Protein AF-A0A174K184-F1 (afdb_mono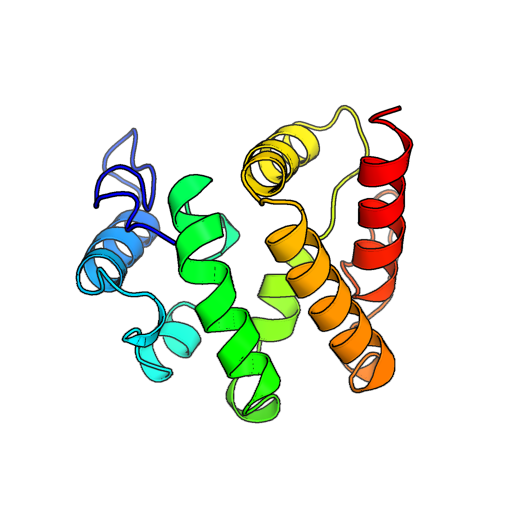mer)

Radius of gyration: 15.31 Å; Cα contacts (8 Å, |Δi|>4): 167; chains: 1; bounding box: 41×37×37 Å

Mean predicted aligned error: 4.46 Å

Secondary structure (DSSP, 8-state):
-----GGGTB--TTS--HHHHHHHHHHTT-SSGGGS-HHHHHHTTT-GGGB-HHHHHHHHHHHHHHHHH-TTTTTTHHHHHHHHHS---TTSHHHHHHHHHHTTS-HHHHHHHHHHHHHHHHHHGGGS---EETTEE---HHHHHHHHHHHHHTT-

Solvent-accessible surface area (backbone atoms only — not comparable to full-atom values): 8950 Å² total; per-residue (Å²): 132,80,63,68,51,65,82,37,29,30,75,62,93,80,77,73,58,64,65,48,49,49,50,38,60,62,53,57,74,41,72,45,46,86,72,57,53,66,69,56,50,58,76,46,35,76,45,63,81,57,34,28,45,54,25,32,66,52,44,47,59,40,56,54,49,43,36,70,75,36,49,78,81,32,62,64,31,58,57,41,51,32,49,62,63,34,66,56,65,84,92,39,74,63,24,55,59,45,46,62,34,57,70,72,48,50,72,72,52,50,50,53,51,50,53,49,34,52,46,42,41,75,73,47,44,88,77,45,67,88,50,71,61,88,94,46,62,54,55,31,39,63,57,23,50,60,43,53,56,49,60,67,60,74,75,114

Foldseek 3Di:
DFQPALCQFFDDPPVPPPLLVVSSVQCNVPRALCPRDLVVCQVCLLCLLRTHLRNNLRNVVSLLVCCVVPVPSSPCNVLNSLQLLQADDPPDPSNVSSVSNVVPDDPVRLVVSLVSLVCCCVPPQVVFDFDDDPSDTGGGSVNSNVVSVVVVVVVD

pLDDT: mean 90.35, std 10.4, range [36.97, 98.62]

Sequence (156 aa):
MPYPGTERIVNDLQGYDLERKQIKEEFSRYENWLDVPRELLVQERDALPLFEPQGFRFYLPAYMLFALEDYEGADMIPESIVHSLTLPDAGTELYEFVRERLVLFSEEQRKAVLHFLEYLERCHAEDFTDICVGDWCSATPRRAIERWCRLVTDEI

Organism: Bacteroides uniformis (NCBI:txid820)

InterPro domains:
  IPR046560 Protein of unknown function DUF6714 [PF20461] (20-125)

Structure (mmCIF, N/CA/C/O backbone):
data_AF-A0A174K184-F1
#
_entry.id   AF-A0A174K184-F1
#
loop_
_atom_site.group_PDB
_atom_site.id
_atom_site.type_symbol
_atom_site.label_atom_id
_atom_site.label_alt_id
_atom_site.label_comp_id
_atom_site.label_asym_id
_atom_site.label_entity_id
_atom_site.label_seq_id
_atom_site.pdbx_PDB_ins_code
_atom_site.Cartn_x
_atom_site.Cartn_y
_atom_site.Cartn_z
_atom_site.occupancy
_atom_site.B_iso_or_equiv
_atom_site.auth_seq_id
_atom_site.auth_comp_id
_atom_site.auth_asym_id
_atom_site.auth_atom_id
_atom_site.pdbx_PDB_model_num
ATOM 1 N N . MET A 1 1 ? -1.961 -6.561 14.334 1.00 86.12 1 MET A N 1
ATOM 2 C CA . MET A 1 1 ? -1.408 -5.190 14.245 1.00 86.12 1 MET A CA 1
ATOM 3 C C . MET A 1 1 ? -2.415 -4.259 14.910 1.00 86.12 1 MET A C 1
ATOM 5 O O . MET A 1 1 ? -3.589 -4.447 14.620 1.00 86.12 1 MET A O 1
ATOM 9 N N . PRO A 1 2 ? -2.029 -3.369 15.842 1.00 91.12 2 PRO A N 1
ATOM 10 C CA . PRO A 1 2 ? -2.991 -2.513 16.540 1.00 91.12 2 PRO A CA 1
ATOM 11 C C . PRO A 1 2 ? -3.524 -1.396 15.634 1.00 91.12 2 PRO A C 1
ATOM 13 O O . PRO A 1 2 ? -2.784 -0.899 14.784 1.00 91.12 2 PRO A O 1
ATOM 16 N N . TYR A 1 3 ? -4.773 -0.981 15.860 1.00 94.88 3 TYR A N 1
ATOM 17 C CA . TYR A 1 3 ? -5.364 0.192 15.216 1.00 94.88 3 TYR A CA 1
ATOM 18 C C . TYR A 1 3 ? -4.533 1.450 15.527 1.00 94.88 3 TYR A C 1
ATOM 20 O O . TYR A 1 3 ? -4.207 1.693 16.696 1.00 94.88 3 TYR A O 1
ATOM 28 N N . PRO A 1 4 ? -4.162 2.267 14.522 1.00 93.50 4 PRO A N 1
ATOM 29 C CA . PRO A 1 4 ? -3.344 3.453 14.749 1.00 93.50 4 PRO A CA 1
ATOM 30 C C . PRO A 1 4 ? -4.110 4.582 15.452 1.00 93.50 4 PRO A C 1
ATOM 32 O O . PRO A 1 4 ? -3.476 5.496 15.978 1.00 93.50 4 PRO A O 1
ATOM 35 N N . GLY A 1 5 ? -5.440 4.523 15.535 1.00 93.50 5 GLY A N 1
ATOM 36 C CA . GLY A 1 5 ? -6.266 5.634 16.002 1.00 93.50 5 GLY A CA 1
ATOM 37 C C . GLY A 1 5 ? -6.558 6.622 14.873 1.00 93.50 5 GLY A C 1
ATOM 38 O O . GLY A 1 5 ? -5.708 6.879 14.021 1.00 93.50 5 GLY A O 1
ATOM 39 N N . THR A 1 6 ? -7.757 7.199 14.895 1.00 90.94 6 THR A N 1
ATOM 40 C CA . THR A 1 6 ? -8.331 7.996 13.797 1.00 90.94 6 THR A CA 1
ATOM 41 C C . THR A 1 6 ? -7.448 9.159 13.337 1.00 90.94 6 THR A C 1
ATOM 43 O O . THR A 1 6 ? -7.343 9.428 12.144 1.00 90.94 6 THR A O 1
ATOM 46 N N . GLU A 1 7 ? -6.748 9.819 14.261 1.00 90.06 7 GLU A N 1
ATOM 47 C CA . GLU A 1 7 ? -5.872 10.962 13.953 1.00 90.06 7 GLU A CA 1
ATOM 48 C C . GLU A 1 7 ? -4.572 10.583 13.228 1.00 90.06 7 GLU A C 1
ATOM 50 O O . GLU A 1 7 ? -3.861 11.461 12.756 1.00 90.06 7 GLU A O 1
ATOM 55 N N . ARG A 1 8 ? -4.246 9.287 13.137 1.00 91.94 8 ARG A N 1
ATOM 56 C CA . ARG A 1 8 ? -3.032 8.775 12.473 1.00 91.94 8 ARG A CA 1
ATOM 57 C C . ARG A 1 8 ? -3.335 7.974 11.205 1.00 91.94 8 ARG A C 1
ATOM 59 O O . ARG A 1 8 ? -2.466 7.260 10.711 1.00 91.94 8 ARG A O 1
ATOM 66 N N . ILE A 1 9 ? -4.570 8.058 10.704 1.00 91.88 9 ILE A N 1
ATOM 67 C CA . ILE A 1 9 ? -4.976 7.421 9.445 1.00 91.88 9 ILE A CA 1
ATOM 68 C C . ILE A 1 9 ? -4.568 8.298 8.266 1.00 91.88 9 ILE A C 1
ATOM 70 O O . ILE A 1 9 ? -3.865 7.836 7.376 1.00 91.88 9 ILE A O 1
ATOM 74 N N . VAL A 1 10 ? -4.960 9.569 8.286 1.00 90.06 10 VAL A N 1
ATOM 75 C CA . VAL A 1 10 ? -4.671 10.567 7.253 1.00 90.06 10 VAL A CA 1
ATOM 76 C C . VAL A 1 10 ? -4.402 11.900 7.940 1.00 90.06 10 VAL A C 1
ATOM 78 O O . VAL A 1 10 ? -5.021 12.218 8.957 1.00 90.06 10 VAL A O 1
ATOM 81 N N . ASN A 1 11 ? -3.510 12.694 7.360 1.00 80.31 11 ASN A N 1
ATOM 82 C CA . ASN A 1 11 ? -3.216 14.038 7.818 1.00 80.31 11 ASN A CA 1
ATOM 83 C C . ASN A 1 11 ? -3.966 15.081 6.995 1.00 80.31 11 ASN A C 1
ATOM 85 O O . ASN A 1 11 ? -3.813 15.136 5.782 1.00 80.31 11 ASN A O 1
ATOM 89 N N . ASP A 1 12 ? -4.750 15.916 7.667 1.00 72.31 12 ASP A N 1
ATOM 90 C CA . ASP A 1 12 ? -5.501 17.032 7.089 1.00 72.31 12 ASP A CA 1
ATOM 91 C C . ASP A 1 12 ? -5.064 18.335 7.781 1.00 72.31 12 ASP A C 1
ATOM 93 O O . ASP A 1 12 ? -5.842 18.983 8.480 1.00 72.31 12 ASP A O 1
ATOM 97 N N . LEU A 1 13 ? -3.776 18.695 7.645 1.00 63.25 13 LEU A N 1
ATOM 98 C CA . LEU A 1 13 ? -3.166 19.840 8.351 1.00 63.25 13 LEU A CA 1
ATOM 99 C C . LEU A 1 13 ? -3.929 21.158 8.159 1.00 63.25 13 LEU A C 1
ATOM 101 O O . LEU A 1 13 ? -3.840 22.037 9.014 1.00 63.25 13 LEU A O 1
ATOM 105 N N . GLN A 1 14 ? -4.624 21.323 7.030 1.00 65.56 14 GLN A N 1
ATOM 106 C CA . GLN A 1 14 ? -5.300 22.574 6.681 1.00 65.56 14 GLN A CA 1
ATOM 107 C C . GLN A 1 14 ? -6.828 22.485 6.692 1.00 65.56 14 GLN A C 1
ATOM 109 O O . GLN A 1 14 ? -7.479 23.524 6.623 1.00 65.56 14 GLN A O 1
ATOM 114 N N . GLY A 1 15 ? -7.425 21.297 6.805 1.00 65.25 15 GLY A N 1
ATOM 115 C CA . GLY A 1 15 ? -8.879 21.167 6.862 1.00 65.25 15 GLY A CA 1
ATOM 116 C C . GLY A 1 15 ? -9.587 21.381 5.522 1.00 65.25 15 GLY A C 1
ATOM 117 O O . GLY A 1 15 ? -10.805 21.559 5.520 1.00 65.25 15 GLY A O 1
ATOM 118 N N . TYR A 1 16 ? -8.880 21.426 4.394 1.00 74.94 16 TYR A N 1
ATOM 119 C CA . TYR A 1 16 ? -9.470 21.740 3.081 1.00 74.94 16 TYR A CA 1
ATOM 120 C C . TYR A 1 16 ? -9.358 20.600 2.071 1.00 74.94 16 TYR A C 1
ATOM 122 O O . TYR A 1 16 ? -9.961 20.686 1.002 1.00 74.94 16 TYR A O 1
ATOM 130 N N . ASP A 1 17 ? -8.638 19.532 2.408 1.00 87.69 17 ASP A N 1
ATOM 131 C CA . ASP A 1 17 ? -8.502 18.371 1.538 1.00 87.69 17 ASP A CA 1
ATOM 132 C C . ASP A 1 17 ? -9.722 17.454 1.722 1.00 87.69 17 ASP A C 1
ATOM 134 O O . ASP A 1 17 ? -9.833 16.691 2.684 1.00 87.69 17 ASP A O 1
ATOM 138 N N . LEU A 1 18 ? -10.699 17.609 0.8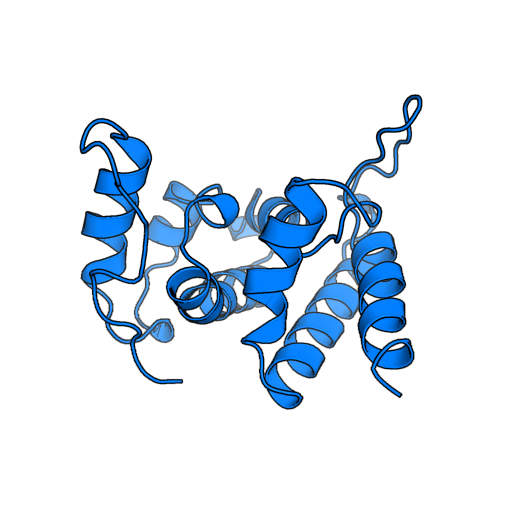24 1.00 89.19 18 LEU A N 1
ATOM 139 C CA . LEU A 1 18 ? -11.961 16.867 0.873 1.00 89.19 18 LEU A CA 1
ATOM 140 C C . LEU A 1 18 ? -11.753 15.358 0.702 1.00 89.19 18 LEU A C 1
ATOM 142 O O . LEU A 1 18 ? -12.471 14.582 1.329 1.00 89.19 18 LEU A O 1
ATOM 146 N N . GLU A 1 19 ? -10.761 14.952 -0.089 1.00 90.25 19 GLU A N 1
ATOM 147 C CA . GLU A 1 19 ? -10.442 13.546 -0.343 1.00 90.25 19 GLU A CA 1
ATOM 148 C C . GLU A 1 19 ? -9.877 12.897 0.924 1.00 90.25 19 GLU A C 1
ATOM 150 O O . GLU A 1 19 ? -10.377 11.883 1.410 1.00 90.25 19 GLU A O 1
ATOM 155 N N . ARG A 1 20 ? -8.916 13.565 1.567 1.00 91.12 20 ARG A N 1
ATOM 156 C CA . ARG A 1 20 ? -8.352 13.125 2.849 1.00 91.12 20 ARG A CA 1
ATOM 157 C C . ARG A 1 20 ? -9.381 13.060 3.971 1.00 91.12 20 ARG A C 1
ATOM 159 O O . ARG A 1 20 ? -9.314 12.158 4.809 1.00 91.12 20 ARG A O 1
ATOM 166 N N . LYS A 1 21 ? -10.338 13.989 3.991 1.00 91.12 21 LYS A N 1
ATOM 167 C CA . LYS A 1 21 ? -11.464 13.959 4.935 1.00 91.12 21 LYS A CA 1
ATOM 168 C C . LYS A 1 21 ? -12.366 12.756 4.712 1.00 91.12 21 LYS A C 1
ATOM 170 O O . LYS A 1 21 ? -12.686 12.080 5.686 1.00 91.12 21 LYS A O 1
ATOM 175 N N . GLN A 1 22 ? -12.732 12.486 3.462 1.00 92.69 22 GLN A N 1
ATOM 176 C CA . GLN A 1 22 ? -13.542 11.327 3.099 1.00 92.69 22 GLN A CA 1
ATOM 177 C C . GLN A 1 22 ? -12.840 10.024 3.491 1.00 92.69 22 GLN A C 1
ATOM 179 O O . GLN A 1 22 ? -13.427 9.206 4.195 1.00 92.69 22 GLN A O 1
ATOM 184 N N . ILE A 1 23 ? -11.558 9.871 3.147 1.00 94.12 23 ILE A N 1
ATOM 185 C CA . ILE A 1 23 ? -10.769 8.688 3.519 1.00 94.12 23 ILE A CA 1
ATOM 186 C C . ILE A 1 23 ? -10.703 8.541 5.040 1.00 94.12 23 ILE A C 1
ATOM 188 O O . ILE A 1 23 ? -10.929 7.453 5.566 1.00 94.12 23 ILE A O 1
ATOM 192 N N . LYS A 1 24 ? -10.438 9.629 5.776 1.00 93.56 24 LYS A N 1
ATOM 193 C CA . LYS A 1 24 ? -10.433 9.593 7.245 1.00 93.56 24 LYS A CA 1
ATOM 194 C C . LYS A 1 24 ? -11.792 9.148 7.791 1.00 93.56 24 LYS A C 1
ATOM 196 O O . LYS A 1 24 ? -11.832 8.299 8.680 1.00 93.56 24 LYS A O 1
ATOM 201 N N . GLU A 1 25 ? -12.890 9.699 7.282 1.00 93.56 25 GLU A N 1
ATOM 202 C CA . GLU A 1 25 ? -14.244 9.370 7.731 1.00 93.56 25 GLU A CA 1
ATOM 203 C C . GLU A 1 25 ? -14.610 7.908 7.455 1.00 93.56 25 GLU A C 1
ATOM 205 O O . GLU A 1 25 ? -15.086 7.224 8.360 1.00 93.56 25 GLU A O 1
ATOM 210 N N . GLU A 1 26 ? -14.359 7.418 6.244 1.00 96.12 26 GLU A N 1
ATOM 211 C CA . GLU A 1 26 ? -14.745 6.068 5.837 1.00 96.12 26 GLU A CA 1
ATOM 212 C C . GLU A 1 26 ? -13.863 4.997 6.489 1.00 96.12 26 GLU A C 1
ATOM 214 O O . GLU A 1 26 ? -14.382 4.058 7.096 1.00 96.12 26 GLU A O 1
ATOM 219 N N . PHE A 1 27 ? -12.534 5.153 6.461 1.00 97.00 27 PHE A N 1
ATOM 220 C CA . PHE A 1 27 ? -11.626 4.140 7.011 1.00 97.00 27 PHE A CA 1
ATOM 221 C C . PHE A 1 27 ? -11.662 4.078 8.542 1.00 97.00 27 PHE A C 1
ATOM 223 O O . PHE A 1 27 ? -11.579 2.985 9.106 1.00 97.00 27 PHE A O 1
ATOM 230 N N . SER A 1 28 ? -11.867 5.207 9.236 1.00 94.94 28 SER A N 1
ATOM 231 C CA . SER A 1 28 ? -11.892 5.231 10.711 1.00 94.94 28 SER A CA 1
ATOM 232 C C . SER A 1 28 ? -13.045 4.450 11.351 1.00 94.94 28 SER A C 1
ATOM 234 O O . SER A 1 28 ? -13.023 4.208 12.559 1.00 94.94 28 SER A O 1
ATOM 236 N N . ARG A 1 29 ? -14.026 4.013 10.551 1.00 96.19 29 ARG A N 1
ATOM 237 C CA . ARG A 1 29 ? -15.107 3.113 10.978 1.00 96.19 29 ARG A CA 1
ATOM 238 C C . ARG A 1 29 ? -14.616 1.684 11.232 1.00 96.19 29 ARG A C 1
ATOM 240 O O . ARG A 1 29 ? -15.320 0.916 11.883 1.00 96.19 29 ARG A O 1
ATOM 247 N N . TYR A 1 30 ? -13.418 1.337 10.754 1.00 97.06 30 TYR A N 1
ATOM 248 C CA . TYR A 1 30 ? -12.861 -0.012 10.805 1.00 97.06 30 TYR A CA 1
ATOM 249 C C . TYR A 1 30 ? -11.576 -0.044 11.640 1.00 97.06 30 TYR A C 1
ATOM 251 O O . TYR A 1 30 ? -10.474 0.201 11.143 1.00 97.06 30 TYR A O 1
ATOM 259 N N . GLU A 1 31 ? -11.713 -0.396 12.922 1.00 96.25 31 GLU A N 1
ATOM 260 C CA . GLU A 1 31 ? -10.578 -0.591 13.844 1.00 96.25 31 GLU A CA 1
ATOM 261 C C . GLU A 1 31 ? -9.832 -1.917 13.620 1.00 96.25 31 GLU A C 1
ATOM 263 O O . GLU A 1 31 ? -8.788 -2.176 14.222 1.00 96.25 31 GLU A O 1
ATOM 268 N N . ASN A 1 32 ? -10.358 -2.762 12.739 1.00 96.19 32 ASN A N 1
ATOM 269 C CA . ASN A 1 32 ? -9.742 -3.986 12.267 1.00 96.19 32 ASN A CA 1
ATOM 270 C C . ASN A 1 32 ? -9.737 -3.949 10.738 1.00 96.19 32 ASN A C 1
ATOM 272 O O . ASN A 1 32 ? -10.785 -3.906 10.103 1.00 96.19 32 ASN A O 1
ATOM 276 N N . TRP A 1 33 ? -8.545 -3.954 10.144 1.00 96.50 33 TRP A N 1
ATOM 277 C CA . TRP A 1 33 ? -8.364 -3.827 8.697 1.00 96.50 33 TRP A CA 1
ATOM 278 C C . TRP A 1 33 ? -9.004 -4.978 7.902 1.00 96.50 33 TRP A C 1
ATOM 280 O O . TRP A 1 33 ? -9.308 -4.793 6.730 1.00 96.50 33 TRP A O 1
ATOM 290 N N . LEU A 1 34 ? -9.239 -6.141 8.527 1.00 96.25 34 LEU A N 1
ATOM 291 C CA . LEU A 1 34 ? -9.952 -7.270 7.912 1.00 96.25 34 LEU A CA 1
ATOM 292 C C . LEU A 1 34 ? -11.449 -7.005 7.712 1.00 96.25 34 LEU A C 1
ATOM 294 O O . LEU A 1 34 ? -12.071 -7.671 6.892 1.00 96.25 34 LEU A O 1
ATOM 298 N N . ASP A 1 35 ? -12.021 -6.057 8.456 1.00 97.62 35 ASP A N 1
ATOM 299 C CA . ASP A 1 35 ? -13.449 -5.742 8.392 1.00 97.62 35 ASP A CA 1
ATOM 300 C C . ASP A 1 35 ? -13.759 -4.677 7.323 1.00 97.62 35 ASP A C 1
ATOM 302 O O . ASP A 1 35 ? -14.923 -4.331 7.125 1.00 97.62 35 ASP A O 1
ATOM 306 N N . VAL A 1 36 ? -12.736 -4.149 6.635 1.00 98.06 36 VAL A N 1
ATOM 307 C CA . VAL A 1 36 ? -12.898 -3.154 5.566 1.00 98.06 36 VAL A CA 1
ATOM 308 C C . VAL A 1 36 ? -13.565 -3.816 4.349 1.00 98.06 36 VAL A C 1
ATOM 310 O O . VAL A 1 36 ? -13.002 -4.764 3.795 1.00 98.06 36 VAL A O 1
ATOM 313 N N . PRO A 1 37 ? -14.738 -3.336 3.895 1.00 97.88 37 PRO A N 1
ATOM 314 C CA . PRO A 1 37 ? -15.443 -3.924 2.763 1.0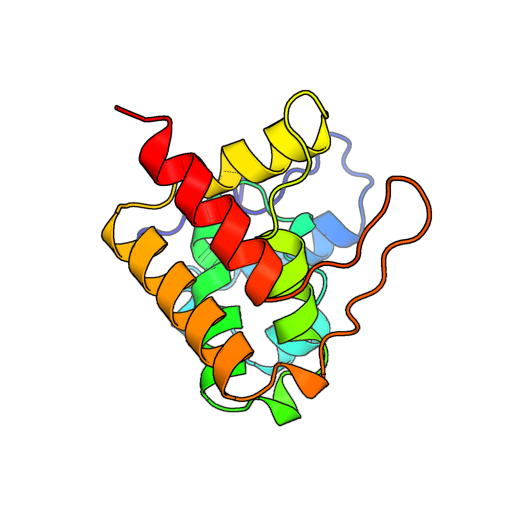0 97.88 37 PRO A CA 1
ATOM 315 C C . PRO A 1 37 ? -14.659 -3.775 1.461 1.00 97.88 37 PRO A C 1
ATOM 317 O O . PRO A 1 37 ? -14.050 -2.733 1.207 1.00 97.88 37 PRO A O 1
ATOM 320 N N . ARG A 1 38 ? -14.743 -4.785 0.589 1.00 97.81 38 ARG A N 1
ATOM 321 C CA . ARG A 1 38 ? -14.110 -4.749 -0.738 1.00 97.81 38 ARG A CA 1
ATOM 322 C C . ARG A 1 38 ? -14.630 -3.582 -1.573 1.00 97.81 38 ARG A C 1
ATOM 324 O O . ARG A 1 38 ? -13.852 -2.941 -2.263 1.00 97.81 38 ARG A O 1
ATOM 331 N N . GLU A 1 39 ? -15.913 -3.250 -1.451 1.00 97.56 39 GLU A N 1
ATOM 332 C CA . GLU A 1 39 ? -16.536 -2.124 -2.149 1.00 97.56 39 GLU A CA 1
ATOM 333 C C . GLU A 1 39 ? -15.877 -0.793 -1.774 1.00 97.56 39 GLU A C 1
ATOM 335 O O . GLU A 1 39 ? -15.652 0.042 -2.647 1.00 97.56 39 GLU A O 1
ATOM 340 N N . LEU A 1 40 ? -15.512 -0.619 -0.497 1.00 97.94 40 LEU A N 1
ATOM 341 C CA . LEU A 1 40 ? -14.783 0.563 -0.045 1.00 97.94 40 LEU A CA 1
ATOM 342 C C . LEU A 1 40 ? -13.349 0.567 -0.590 1.00 97.94 40 LEU A C 1
ATOM 344 O O . LEU A 1 40 ? -12.881 1.609 -1.032 1.00 97.94 40 LEU A O 1
ATOM 348 N N . LEU A 1 41 ? -12.669 -0.585 -0.611 1.00 98.12 41 LEU A N 1
ATOM 349 C CA . LEU A 1 41 ? -11.324 -0.698 -1.194 1.00 98.12 41 LEU A CA 1
ATOM 350 C C . LEU A 1 41 ? -11.312 -0.388 -2.700 1.00 98.12 41 LEU A C 1
ATOM 352 O O . LEU A 1 41 ? -10.375 0.248 -3.168 1.00 98.12 41 LEU A O 1
ATOM 356 N N . VAL A 1 42 ? -12.341 -0.800 -3.451 1.00 97.44 42 VAL A N 1
ATOM 357 C CA . VAL A 1 42 ? -12.497 -0.444 -4.876 1.00 97.44 42 VAL A CA 1
ATOM 358 C C . VAL A 1 42 ? -12.792 1.044 -5.031 1.00 97.44 42 VAL A C 1
ATOM 360 O O . VAL A 1 42 ? -12.176 1.708 -5.864 1.00 97.44 42 VAL A O 1
ATOM 363 N N . GLN A 1 43 ? -13.730 1.576 -4.241 1.00 96.38 43 GLN A N 1
ATOM 364 C CA . GLN A 1 43 ? -14.101 2.990 -4.294 1.00 96.38 43 GLN A CA 1
ATOM 365 C C . GLN A 1 43 ? -12.898 3.896 -4.007 1.00 96.38 43 GLN A C 1
ATOM 367 O O . GLN A 1 43 ? -12.714 4.906 -4.679 1.00 96.38 43 GLN A O 1
ATOM 372 N N . GLU A 1 44 ? -12.072 3.507 -3.038 1.00 96.56 44 GLU A N 1
ATOM 373 C CA . GLU A 1 44 ? -10.925 4.268 -2.544 1.00 96.56 44 GLU A CA 1
ATOM 374 C C . GLU A 1 44 ? -9.594 3.649 -3.012 1.00 96.56 44 GLU A C 1
ATOM 376 O O . GLU A 1 44 ? -8.579 3.738 -2.323 1.00 96.56 44 GLU A O 1
ATOM 381 N N . ARG A 1 45 ? -9.570 3.017 -4.196 1.00 95.25 45 ARG A N 1
ATOM 382 C CA . ARG A 1 45 ? -8.391 2.312 -4.750 1.00 95.25 45 ARG A CA 1
ATOM 383 C C . ARG A 1 45 ? -7.121 3.169 -4.832 1.00 95.25 45 ARG A C 1
ATOM 385 O O . ARG A 1 45 ? -6.011 2.641 -4.761 1.00 95.25 45 ARG A O 1
ATOM 392 N N . ASP A 1 46 ? -7.281 4.487 -4.908 1.00 91.50 46 ASP A N 1
ATOM 393 C CA . ASP A 1 46 ? -6.200 5.471 -4.995 1.00 91.50 46 ASP A CA 1
ATOM 394 C C . ASP A 1 46 ? -5.840 6.101 -3.628 1.00 91.50 46 ASP A C 1
ATOM 396 O O . ASP A 1 46 ? -5.016 7.010 -3.554 1.00 91.50 46 ASP A O 1
ATOM 400 N N . ALA A 1 47 ? -6.398 5.607 -2.513 1.00 94.88 47 ALA A N 1
ATOM 401 C CA . ALA A 1 47 ? -6.194 6.182 -1.178 1.00 94.88 47 ALA A CA 1
ATOM 402 C C . ALA A 1 47 ? -4.817 5.891 -0.556 1.00 94.88 47 ALA A C 1
ATOM 404 O O . ALA A 1 47 ? -4.423 6.551 0.411 1.00 94.88 47 ALA A O 1
ATOM 405 N N . LEU A 1 48 ? -4.063 4.913 -1.073 1.00 95.19 48 LEU A N 1
ATOM 406 C CA . LEU A 1 48 ? -2.794 4.472 -0.481 1.00 95.19 48 LEU A CA 1
ATOM 407 C C . LEU A 1 48 ? -1.772 5.615 -0.263 1.00 95.19 48 LEU A C 1
ATOM 409 O O . LEU A 1 48 ? -1.246 5.722 0.851 1.00 95.19 48 LEU A O 1
ATOM 413 N N . PRO A 1 49 ? -1.522 6.524 -1.227 1.00 91.25 49 PRO A N 1
ATOM 414 C CA . PRO A 1 49 ? -0.642 7.680 -1.026 1.00 91.25 49 PRO A CA 1
ATOM 415 C C . PRO A 1 49 ? -1.200 8.728 -0.048 1.00 91.25 49 PRO A C 1
ATOM 417 O O . PRO A 1 49 ? -0.462 9.588 0.437 1.00 91.25 49 PRO A O 1
ATOM 420 N N . LEU A 1 50 ? -2.498 8.691 0.249 1.00 92.94 50 LEU A N 1
ATOM 421 C CA . LEU A 1 50 ? -3.163 9.680 1.094 1.00 92.94 50 LEU A CA 1
ATOM 422 C C . LEU A 1 50 ? -3.093 9.314 2.577 1.00 92.94 50 LEU A C 1
ATOM 424 O O . LEU A 1 50 ? -3.144 10.209 3.424 1.00 92.94 50 LEU A O 1
ATOM 428 N N . PHE A 1 51 ? -2.871 8.044 2.910 1.00 94.94 51 PHE A N 1
ATOM 429 C CA . PHE A 1 51 ? -2.637 7.646 4.291 1.00 94.94 51 PHE A CA 1
ATOM 430 C C . PHE A 1 51 ? -1.340 8.229 4.868 1.00 94.94 51 PHE A C 1
ATOM 432 O O . PHE A 1 51 ? -0.299 8.325 4.209 1.00 94.94 51 PHE A O 1
ATOM 439 N N . GLU A 1 52 ? -1.398 8.546 6.157 1.00 94.38 52 GLU A N 1
ATOM 440 C CA . GLU A 1 52 ? -0.220 8.709 7.006 1.00 94.38 52 GLU A CA 1
ATOM 441 C C . GLU A 1 52 ? 0.533 7.378 7.147 1.00 94.38 52 GLU A C 1
ATOM 443 O O . GLU A 1 52 ? -0.064 6.314 6.953 1.00 94.38 52 GLU A O 1
ATOM 448 N N . PRO A 1 53 ? 1.821 7.380 7.536 1.00 95.12 53 PRO A N 1
ATOM 449 C CA . PRO A 1 53 ? 2.606 6.154 7.667 1.00 95.12 53 PRO A CA 1
ATOM 450 C C . PRO A 1 53 ? 1.945 5.046 8.497 1.00 95.12 53 PRO A C 1
ATOM 452 O O . PRO A 1 53 ? 2.011 3.868 8.135 1.00 95.12 53 PRO A O 1
ATOM 455 N N . GLN A 1 54 ? 1.270 5.396 9.594 1.00 95.50 54 GLN A N 1
ATOM 456 C CA . GLN A 1 54 ? 0.590 4.422 10.447 1.00 95.50 54 GLN A CA 1
ATOM 457 C C . GLN A 1 54 ? -0.701 3.895 9.805 1.00 95.50 54 GLN A C 1
ATOM 459 O O . GLN A 1 54 ? -0.955 2.693 9.889 1.00 95.50 54 GLN A O 1
ATOM 464 N N . GLY A 1 55 ? -1.483 4.759 9.148 1.00 96.38 55 GLY A N 1
ATOM 465 C CA . GLY A 1 55 ? -2.660 4.371 8.366 1.00 96.38 55 GLY A CA 1
ATOM 466 C C . GLY A 1 55 ? -2.297 3.465 7.190 1.00 96.38 55 GLY A C 1
ATOM 467 O O . GLY A 1 55 ? -2.901 2.409 7.023 1.00 96.38 55 GLY A O 1
ATOM 468 N N . PHE A 1 56 ? -1.239 3.816 6.454 1.00 96.94 56 PHE A N 1
ATOM 469 C CA . PHE A 1 56 ? -0.724 3.041 5.328 1.00 96.94 56 PHE A CA 1
ATOM 470 C C . PHE A 1 56 ? -0.336 1.637 5.779 1.00 96.94 56 PHE A C 1
ATOM 472 O O . PHE A 1 56 ? -0.828 0.647 5.243 1.00 96.94 56 PHE A O 1
ATOM 479 N N . ARG A 1 57 ? 0.480 1.539 6.836 1.00 96.62 57 ARG A N 1
ATOM 480 C CA . ARG A 1 57 ? 0.871 0.251 7.416 1.00 96.62 57 ARG A CA 1
ATOM 481 C C . ARG A 1 57 ? -0.340 -0.586 7.840 1.00 96.62 57 ARG A C 1
ATOM 483 O O . ARG A 1 57 ? -0.286 -1.808 7.720 1.00 96.62 57 ARG A O 1
ATOM 490 N N . PHE A 1 58 ? -1.382 0.054 8.370 1.00 97.69 58 PHE A N 1
ATOM 491 C CA . PHE A 1 58 ? -2.561 -0.620 8.902 1.00 97.69 58 PHE A CA 1
ATOM 492 C C . PHE A 1 58 ? -3.511 -1.141 7.818 1.00 97.69 58 PHE A C 1
ATOM 494 O O . PHE A 1 58 ? -3.951 -2.282 7.930 1.00 97.69 58 PHE A O 1
ATOM 501 N N . TYR A 1 59 ? -3.794 -0.354 6.774 1.00 98.00 59 TYR A N 1
ATOM 502 C CA . TYR A 1 59 ? -4.762 -0.724 5.732 1.00 98.00 59 TYR A CA 1
ATOM 503 C C . TYR A 1 59 ? -4.151 -1.388 4.496 1.00 98.00 59 TYR A C 1
ATOM 505 O O . TYR A 1 59 ? -4.868 -2.117 3.815 1.00 98.00 59 TYR A O 1
ATOM 513 N N . LEU A 1 60 ? -2.848 -1.230 4.223 1.00 98.12 60 LEU A N 1
ATOM 514 C CA . LEU A 1 60 ? -2.182 -1.902 3.096 1.00 98.12 60 LEU A CA 1
ATOM 515 C C . LEU A 1 60 ? -2.469 -3.422 3.031 1.00 98.12 60 LEU A C 1
ATOM 517 O O . LEU A 1 60 ? -2.767 -3.903 1.937 1.00 98.12 60 LEU A O 1
ATOM 521 N N . PRO A 1 61 ? -2.458 -4.190 4.144 1.00 98.19 61 PRO A N 1
ATOM 522 C CA . PRO A 1 61 ? -2.788 -5.614 4.103 1.00 98.19 61 PRO A CA 1
ATOM 523 C C . PRO A 1 61 ? -4.193 -5.927 3.572 1.00 98.19 61 PRO A C 1
ATOM 525 O O . PRO A 1 61 ? -4.365 -6.972 2.955 1.00 98.19 61 PRO A O 1
ATOM 528 N N . ALA A 1 62 ? -5.179 -5.042 3.770 1.00 98.38 62 ALA A N 1
ATOM 529 C CA . ALA A 1 62 ? -6.533 -5.229 3.241 1.00 98.38 62 ALA A CA 1
ATOM 530 C C . ALA A 1 62 ? -6.541 -5.150 1.705 1.00 98.38 62 ALA A C 1
ATOM 532 O O . ALA A 1 62 ? -7.098 -6.023 1.043 1.00 98.38 62 ALA A O 1
ATOM 533 N N . TYR A 1 63 ? -5.840 -4.159 1.142 1.00 98.56 63 TYR A N 1
ATOM 534 C CA . TYR A 1 63 ? -5.656 -4.022 -0.307 1.00 98.56 63 TYR A CA 1
ATOM 535 C C . TYR A 1 63 ? -4.889 -5.211 -0.900 1.00 98.56 63 TYR A C 1
ATOM 537 O O . TYR A 1 63 ? -5.317 -5.782 -1.900 1.00 98.56 63 TYR A O 1
ATOM 545 N N . MET A 1 64 ? -3.784 -5.620 -0.264 1.00 98.62 64 MET A N 1
ATOM 546 C CA . MET A 1 64 ? -2.994 -6.776 -0.707 1.00 98.62 64 MET A CA 1
ATOM 547 C C . MET A 1 64 ? -3.810 -8.070 -0.682 1.00 98.62 64 MET A C 1
ATOM 549 O O . MET A 1 64 ? -3.732 -8.860 -1.619 1.00 98.62 64 MET A O 1
ATOM 553 N N . LEU A 1 65 ? -4.585 -8.298 0.385 1.00 98.44 65 LEU A N 1
ATOM 554 C CA . LEU A 1 65 ? -5.408 -9.496 0.520 1.00 98.44 65 LEU A CA 1
ATOM 555 C C . LEU A 1 65 ? -6.497 -9.535 -0.551 1.00 98.44 65 LEU A C 1
ATOM 557 O O . LEU A 1 65 ? -6.686 -10.571 -1.179 1.00 98.44 65 LEU A O 1
ATOM 561 N N . PHE A 1 66 ? -7.158 -8.408 -0.814 1.00 98.50 66 PHE A N 1
ATOM 562 C CA . PHE A 1 66 ? -8.170 -8.341 -1.861 1.00 98.50 66 PHE A CA 1
ATOM 563 C C . PHE A 1 66 ? -7.574 -8.607 -3.254 1.00 98.50 66 PHE A C 1
ATOM 565 O O . PHE A 1 66 ? -8.067 -9.485 -3.956 1.00 98.50 66 PHE A O 1
ATOM 572 N N . ALA A 1 67 ? -6.459 -7.957 -3.608 1.00 98.25 67 ALA A N 1
ATOM 573 C CA . ALA A 1 67 ? -5.751 -8.204 -4.870 1.00 98.25 67 ALA A CA 1
ATOM 574 C C . ALA A 1 67 ? -5.230 -9.649 -5.014 1.00 98.25 67 ALA A C 1
ATOM 576 O O . ALA A 1 67 ? -5.081 -10.156 -6.126 1.00 98.25 67 ALA A O 1
ATOM 577 N N . LEU A 1 68 ? -4.934 -10.320 -3.898 1.00 98.12 68 LEU A N 1
ATOM 578 C CA . LEU A 1 68 ? -4.531 -11.725 -3.884 1.00 98.12 68 LEU A CA 1
ATOM 579 C C . LEU A 1 68 ? -5.724 -12.674 -4.087 1.00 98.12 68 LEU A C 1
ATOM 581 O O . LEU A 1 68 ? -5.587 -13.682 -4.776 1.00 98.12 68 LEU A O 1
ATOM 585 N N . GLU A 1 69 ? -6.867 -12.384 -3.465 1.00 97.94 69 GLU A N 1
ATOM 586 C CA . GLU A 1 69 ? -8.062 -13.237 -3.493 1.00 97.94 69 GLU A CA 1
ATOM 587 C C . GLU A 1 69 ? -8.897 -13.075 -4.769 1.00 97.94 69 GLU A C 1
ATOM 589 O O . GLU A 1 69 ? -9.550 -14.028 -5.193 1.00 97.94 69 GLU A O 1
ATOM 594 N N . ASP A 1 70 ? -8.909 -11.877 -5.350 1.00 98.19 70 ASP A N 1
ATOM 595 C CA . ASP A 1 70 ? -9.737 -11.513 -6.498 1.00 98.19 70 ASP A CA 1
ATOM 596 C C . ASP A 1 70 ? -9.050 -10.405 -7.308 1.00 98.19 70 ASP A C 1
ATOM 598 O O . ASP A 1 70 ? -9.386 -9.228 -7.210 1.00 98.19 70 ASP A O 1
ATOM 602 N N . TYR A 1 71 ? -8.029 -10.795 -8.073 1.00 97.88 71 TYR A N 1
ATOM 603 C CA . TYR A 1 71 ? -7.203 -9.863 -8.839 1.00 97.88 71 TYR A CA 1
ATOM 604 C C . TYR A 1 71 ? -8.014 -9.070 -9.878 1.00 97.88 71 TYR A C 1
ATOM 606 O O . TYR A 1 71 ? -7.872 -7.854 -9.959 1.00 97.88 71 TYR A O 1
ATOM 614 N N . GLU A 1 72 ? -8.908 -9.735 -10.622 1.00 96.62 72 GLU A N 1
ATOM 615 C CA . GLU A 1 72 ? -9.772 -9.075 -11.613 1.00 96.62 72 GLU A CA 1
ATOM 616 C C . GLU A 1 72 ? -10.746 -8.090 -10.946 1.00 96.62 72 GLU A C 1
ATOM 618 O O . GLU A 1 72 ? -10.914 -6.968 -11.423 1.00 96.62 72 GLU A O 1
ATOM 623 N N . GLY A 1 73 ? -11.369 -8.477 -9.825 1.00 97.00 73 GLY A N 1
ATOM 624 C CA . GLY A 1 73 ? -12.271 -7.603 -9.070 1.00 97.00 73 GLY A CA 1
ATOM 625 C C . GLY A 1 73 ? -11.564 -6.451 -8.350 1.00 97.00 73 GLY A C 1
ATOM 626 O O . GLY A 1 73 ? -12.194 -5.430 -8.068 1.00 97.00 73 GLY A O 1
ATOM 627 N N . ALA A 1 74 ? -10.266 -6.592 -8.070 1.00 96.69 74 ALA A N 1
ATOM 628 C CA . ALA A 1 74 ? -9.441 -5.556 -7.460 1.00 96.69 74 ALA A CA 1
ATOM 629 C C . ALA A 1 74 ? -9.057 -4.427 -8.438 1.00 96.69 74 ALA A C 1
ATOM 631 O O . ALA A 1 74 ? -8.604 -3.375 -7.985 1.00 96.69 74 ALA A O 1
ATOM 632 N N . ASP A 1 75 ? -9.285 -4.595 -9.746 1.00 93.69 75 ASP A N 1
ATOM 633 C CA . ASP A 1 75 ? -9.134 -3.548 -10.768 1.00 93.69 75 ASP A CA 1
ATOM 634 C C . ASP A 1 75 ? -7.764 -2.836 -10.678 1.00 93.69 75 ASP A C 1
ATOM 636 O O 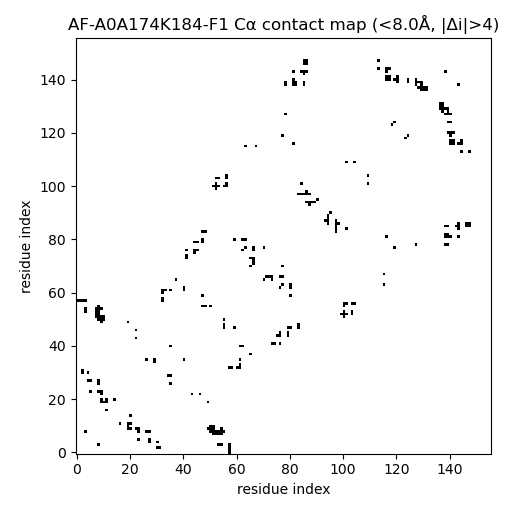. ASP A 1 75 ? -6.730 -3.483 -10.812 1.00 93.69 75 ASP A O 1
ATOM 640 N N . MET A 1 76 ? -7.718 -1.527 -10.398 1.00 94.75 76 MET A N 1
ATOM 641 C CA . MET A 1 76 ? -6.472 -0.740 -10.335 1.00 94.75 76 MET A CA 1
ATOM 642 C C . MET A 1 76 ? -5.715 -0.857 -8.997 1.00 94.75 76 MET A C 1
ATOM 644 O O . MET A 1 76 ? -4.650 -0.257 -8.826 1.00 94.75 76 MET A O 1
ATOM 648 N N . ILE A 1 77 ? -6.234 -1.607 -8.019 1.00 97.94 77 ILE A N 1
ATOM 649 C CA . ILE A 1 77 ? -5.603 -1.755 -6.697 1.00 97.94 77 ILE A CA 1
ATOM 650 C C . ILE A 1 77 ? -4.175 -2.328 -6.784 1.00 97.94 77 ILE A C 1
ATOM 652 O O . ILE A 1 77 ? -3.298 -1.779 -6.112 1.00 97.94 77 ILE A O 1
ATOM 656 N N . PRO A 1 78 ? -3.875 -3.376 -7.582 1.00 97.81 78 PRO A N 1
ATOM 657 C CA . PRO A 1 78 ? -2.508 -3.874 -7.735 1.00 97.81 78 PRO A CA 1
ATOM 658 C C . PRO A 1 78 ? -1.531 -2.795 -8.221 1.00 97.81 78 PRO A C 1
ATOM 660 O O . PRO A 1 78 ? -0.429 -2.685 -7.680 1.00 97.81 78 PRO A O 1
ATOM 663 N N . GLU A 1 79 ? -1.942 -1.955 -9.177 1.00 95.38 79 GLU A N 1
ATOM 664 C CA . GLU A 1 79 ? -1.140 -0.822 -9.655 1.00 95.38 79 GLU A CA 1
ATOM 665 C C . GLU A 1 79 ? -0.904 0.206 -8.544 1.00 95.38 79 GLU A C 1
ATOM 667 O O . GLU A 1 79 ? 0.240 0.590 -8.291 1.00 95.38 79 GLU A O 1
ATOM 672 N N . SER A 1 80 ? -1.957 0.585 -7.816 1.00 95.81 80 SER A N 1
ATOM 673 C CA . SER A 1 80 ? -1.874 1.511 -6.679 1.00 95.81 80 SER A CA 1
ATOM 674 C C . SER A 1 80 ? -0.932 1.002 -5.577 1.00 95.81 80 SER A C 1
ATOM 676 O O . SER A 1 80 ? -0.109 1.764 -5.046 1.00 95.81 80 SER A O 1
ATOM 678 N N . ILE A 1 81 ? -0.974 -0.303 -5.272 1.00 97.38 81 ILE A N 1
ATOM 679 C CA . ILE A 1 81 ? -0.051 -0.952 -4.330 1.00 97.38 81 ILE A CA 1
ATOM 680 C C . ILE A 1 81 ? 1.388 -0.865 -4.848 1.00 97.38 81 ILE A C 1
ATOM 682 O O . ILE A 1 81 ? 2.274 -0.408 -4.123 1.00 97.38 81 ILE A O 1
ATOM 686 N N . VAL A 1 82 ? 1.638 -1.275 -6.095 1.00 96.12 82 VAL A N 1
ATOM 687 C CA . VAL A 1 82 ? 2.985 -1.272 -6.689 1.00 96.12 82 VAL A CA 1
ATOM 688 C C . VAL A 1 82 ? 3.558 0.142 -6.743 1.00 96.12 82 VAL A C 1
ATOM 690 O O . VAL A 1 82 ? 4.714 0.348 -6.363 1.00 96.12 82 VAL A O 1
ATOM 693 N N . HIS A 1 83 ? 2.755 1.130 -7.128 1.00 92.44 83 HIS A N 1
ATOM 694 C CA . HIS A 1 83 ? 3.152 2.533 -7.134 1.00 92.44 83 HIS A CA 1
ATOM 695 C C . HIS A 1 83 ? 3.509 3.030 -5.726 1.00 92.44 83 HIS A C 1
ATOM 697 O O . HIS A 1 83 ? 4.557 3.644 -5.533 1.00 92.44 83 HIS A O 1
ATOM 703 N N . SER A 1 84 ? 2.694 2.700 -4.721 1.00 93.69 84 SER A N 1
ATOM 704 C CA . SER A 1 84 ? 2.912 3.132 -3.332 1.00 93.69 84 SER A CA 1
ATOM 705 C C . SER A 1 84 ? 4.096 2.445 -2.642 1.00 93.69 84 SER A C 1
ATOM 707 O O . SER A 1 84 ? 4.623 2.966 -1.658 1.00 93.69 84 SER A O 1
ATOM 709 N N . LEU A 1 85 ? 4.514 1.272 -3.129 1.00 93.38 85 LEU A N 1
ATOM 710 C CA . LEU A 1 85 ? 5.644 0.515 -2.586 1.00 93.38 85 LEU A CA 1
ATOM 711 C C . LEU A 1 85 ? 6.941 0.714 -3.378 1.00 93.38 85 LEU A C 1
ATOM 713 O O . LEU A 1 85 ? 8.010 0.380 -2.871 1.00 93.38 85 LEU A O 1
ATOM 717 N N . THR A 1 86 ? 6.900 1.251 -4.596 1.00 91.56 86 THR A N 1
ATOM 718 C CA . THR A 1 86 ? 8.118 1.461 -5.389 1.00 91.56 86 THR A CA 1
ATOM 719 C C . THR A 1 86 ? 8.889 2.666 -4.860 1.00 91.56 86 THR A C 1
ATOM 721 O O . THR A 1 86 ? 8.421 3.798 -4.927 1.00 91.56 86 THR A O 1
ATOM 724 N N . LEU A 1 87 ? 10.101 2.436 -4.346 1.00 87.31 87 LEU A N 1
ATOM 725 C CA . LEU A 1 87 ? 10.954 3.526 -3.872 1.00 87.31 87 LEU A CA 1
ATOM 726 C C . LEU A 1 87 ? 11.490 4.355 -5.044 1.00 87.31 87 LEU A C 1
ATOM 728 O O . LEU A 1 87 ? 12.109 3.788 -5.953 1.00 87.31 87 LEU A O 1
ATOM 732 N N . PRO A 1 88 ? 11.339 5.686 -4.981 1.00 84.81 88 PRO A N 1
ATOM 733 C CA . PRO A 1 88 ? 12.011 6.609 -5.885 1.00 84.81 88 PRO A CA 1
ATOM 734 C C . PRO A 1 88 ? 13.533 6.583 -5.717 1.00 84.81 88 PRO A C 1
ATOM 736 O O . PRO A 1 88 ? 14.085 5.925 -4.831 1.00 84.81 88 PRO A O 1
ATOM 739 N N . ASP A 1 89 ? 14.229 7.350 -6.552 1.00 81.62 89 ASP A N 1
ATOM 740 C CA . ASP A 1 89 ? 15.662 7.559 -6.382 1.00 81.62 89 ASP A CA 1
ATOM 741 C C . ASP A 1 89 ? 15.981 8.339 -5.099 1.00 81.62 89 ASP A C 1
ATOM 743 O O . ASP A 1 89 ? 15.266 9.267 -4.701 1.00 81.62 89 ASP A O 1
ATOM 747 N N . ALA A 1 90 ? 17.075 7.934 -4.449 1.00 80.94 90 ALA A N 1
ATOM 748 C CA . ALA A 1 90 ? 17.533 8.519 -3.198 1.00 80.94 90 ALA A CA 1
ATOM 749 C C . ALA A 1 90 ? 17.813 10.023 -3.352 1.00 80.94 90 ALA A C 1
ATOM 751 O O . ALA A 1 90 ? 18.321 10.475 -4.377 1.00 80.94 90 ALA A O 1
ATOM 752 N N . GLY A 1 91 ? 17.504 10.793 -2.306 1.00 80.25 91 GLY A N 1
ATOM 753 C CA . GLY A 1 91 ? 17.692 12.248 -2.286 1.00 80.25 91 GLY A CA 1
ATOM 754 C C . GLY A 1 91 ? 16.521 13.061 -2.850 1.00 80.25 91 GLY A C 1
ATOM 755 O O . GLY A 1 91 ? 16.617 14.285 -2.904 1.00 80.25 91 GLY A O 1
ATOM 756 N N . THR A 1 92 ? 15.418 12.417 -3.241 1.00 84.56 92 THR A N 1
ATOM 757 C CA . THR A 1 92 ? 14.162 13.093 -3.610 1.00 84.56 92 THR A CA 1
ATOM 758 C C . THR A 1 92 ? 13.224 13.224 -2.404 1.00 84.56 92 THR A C 1
ATOM 760 O O . THR A 1 92 ? 13.228 12.374 -1.517 1.00 84.56 92 THR A O 1
ATOM 763 N N . GLU A 1 93 ? 12.365 14.251 -2.372 1.00 83.69 93 GLU A N 1
ATOM 764 C CA . GLU A 1 93 ? 11.327 14.376 -1.326 1.00 83.69 93 GLU A CA 1
ATOM 765 C C . GLU A 1 93 ? 10.387 13.159 -1.309 1.00 83.69 93 GLU A C 1
ATOM 767 O O . GLU A 1 93 ? 9.976 12.686 -0.249 1.00 83.69 93 GLU A O 1
ATOM 772 N N . LEU A 1 94 ? 10.103 12.595 -2.488 1.00 83.12 94 LEU A N 1
ATOM 773 C CA . LEU A 1 94 ? 9.281 11.397 -2.624 1.00 83.12 94 LEU A CA 1
ATOM 774 C C . LEU A 1 94 ? 9.959 10.162 -2.005 1.00 83.12 94 LEU A C 1
ATOM 776 O O . LEU A 1 94 ? 9.272 9.308 -1.450 1.00 83.12 94 LEU A O 1
ATOM 780 N N . TYR A 1 95 ? 11.293 10.062 -2.060 1.00 86.81 95 TYR A N 1
ATOM 781 C CA . TYR A 1 95 ? 12.026 8.978 -1.401 1.00 86.81 95 TYR A CA 1
ATOM 782 C C . TYR A 1 95 ? 11.839 9.014 0.113 1.00 86.81 95 TYR A C 1
ATOM 784 O O . TYR A 1 95 ? 11.529 7.985 0.709 1.00 86.81 95 TYR A O 1
ATOM 792 N N . GLU A 1 96 ? 11.973 10.190 0.728 1.00 86.25 96 GLU A N 1
ATOM 793 C CA . GLU A 1 96 ? 11.755 10.371 2.168 1.00 86.25 96 GLU A CA 1
ATOM 794 C C . GLU A 1 96 ? 10.321 9.983 2.551 1.00 86.25 96 GLU A C 1
ATOM 796 O O . GLU A 1 96 ? 10.115 9.172 3.455 1.00 86.25 96 GLU A O 1
ATOM 801 N N . PHE A 1 97 ? 9.343 10.465 1.779 1.00 86.19 97 PHE A N 1
ATOM 802 C CA . PHE A 1 97 ? 7.928 10.151 1.953 1.00 86.19 97 PHE A CA 1
ATOM 803 C C . PHE A 1 97 ? 7.642 8.641 1.901 1.00 86.19 97 PHE A C 1
ATOM 805 O O . PHE A 1 97 ? 6.971 8.102 2.785 1.00 86.19 97 PHE A O 1
ATOM 812 N N . VAL A 1 98 ? 8.137 7.924 0.887 1.00 87.38 98 VAL A N 1
ATOM 813 C CA . VAL A 1 98 ? 7.922 6.470 0.789 1.00 87.38 98 VAL A CA 1
ATOM 814 C C . VAL A 1 98 ? 8.686 5.753 1.906 1.00 87.38 98 VAL A C 1
ATOM 816 O O . VAL A 1 98 ? 8.114 4.905 2.593 1.00 87.38 98 VAL A O 1
ATOM 819 N N . ARG A 1 99 ? 9.943 6.133 2.174 1.00 88.50 99 ARG A N 1
ATOM 820 C CA . ARG A 1 99 ? 10.776 5.506 3.210 1.00 88.50 99 ARG A CA 1
ATOM 821 C C . ARG A 1 99 ? 10.137 5.582 4.596 1.00 88.50 99 ARG A C 1
ATOM 823 O O . ARG A 1 99 ? 10.121 4.569 5.291 1.00 88.50 99 ARG A O 1
ATOM 830 N N . GLU A 1 100 ? 9.579 6.727 4.993 1.00 89.56 100 GLU A N 1
ATOM 831 C CA . GLU A 1 100 ? 8.900 6.909 6.291 1.00 89.56 100 GLU A CA 1
ATOM 832 C C . GLU A 1 100 ? 7.751 5.916 6.525 1.00 89.56 100 GLU A C 1
ATOM 834 O O . GLU A 1 100 ? 7.493 5.513 7.661 1.00 89.56 100 GLU A O 1
ATOM 839 N N . ARG A 1 101 ? 7.091 5.466 5.454 1.00 90.94 101 ARG A N 1
ATOM 840 C CA . ARG A 1 101 ? 6.059 4.420 5.513 1.00 90.94 101 ARG A CA 1
ATOM 841 C C 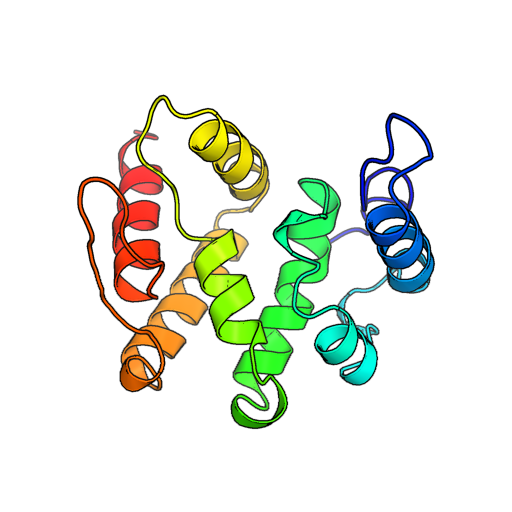. ARG A 1 101 ? 6.686 3.048 5.701 1.00 90.94 101 ARG A C 1
ATOM 843 O O . ARG A 1 101 ? 6.257 2.281 6.564 1.00 90.94 101 ARG A O 1
ATOM 850 N N . LEU A 1 102 ? 7.722 2.752 4.915 1.00 87.75 102 LEU A N 1
ATOM 851 C CA . LEU A 1 102 ? 8.330 1.424 4.882 1.00 87.75 102 LEU A CA 1
ATOM 852 C C . LEU A 1 102 ? 9.078 1.075 6.177 1.00 87.75 102 LEU A C 1
ATOM 854 O O . LEU A 1 102 ? 9.051 -0.081 6.608 1.00 87.75 102 LEU A O 1
ATOM 858 N N . VAL A 1 103 ? 9.692 2.061 6.842 1.00 88.81 103 VAL A N 1
ATOM 859 C CA . VAL A 1 103 ? 10.427 1.836 8.104 1.00 88.81 103 VAL A CA 1
ATOM 860 C C . VAL A 1 103 ? 9.532 1.339 9.239 1.00 88.81 103 VAL A C 1
ATOM 862 O O . VAL A 1 103 ? 10.024 0.677 10.151 1.00 88.81 103 VAL A O 1
ATOM 865 N N . LEU A 1 104 ? 8.218 1.594 9.182 1.00 92.06 104 LEU A N 1
ATOM 866 C CA . LEU A 1 104 ? 7.277 1.126 10.201 1.00 92.06 104 LEU A CA 1
ATOM 867 C C . LEU A 1 104 ? 6.946 -0.366 10.085 1.00 92.06 104 LEU A C 1
ATOM 869 O O . LEU A 1 104 ? 6.420 -0.937 11.045 1.00 92.06 104 LEU A O 1
ATOM 873 N N . PHE A 1 105 ? 7.221 -1.009 8.947 1.00 92.00 105 PHE A N 1
ATOM 874 C CA . PHE A 1 105 ? 6.992 -2.442 8.792 1.00 92.00 105 PHE A CA 1
ATOM 875 C C . PHE A 1 105 ? 7.999 -3.252 9.610 1.00 92.00 105 PHE A C 1
ATOM 877 O O . PHE A 1 105 ? 9.208 -3.030 9.527 1.00 92.00 105 PHE A O 1
ATOM 884 N N . SER A 1 106 ? 7.497 -4.236 10.362 1.00 92.44 106 SER A N 1
ATOM 885 C CA . SER A 1 106 ? 8.349 -5.267 10.962 1.00 92.44 106 SER A CA 1
ATOM 886 C C . SER A 1 106 ? 8.966 -6.150 9.879 1.00 92.44 106 SER A C 1
ATOM 888 O O . SER A 1 106 ? 8.447 -6.218 8.768 1.00 92.44 106 SER A O 1
ATOM 890 N N . GLU A 1 107 ? 10.007 -6.905 10.218 1.00 90.56 107 GLU A N 1
ATOM 891 C CA . GLU A 1 107 ? 10.650 -7.842 9.286 1.00 90.56 107 GLU A CA 1
ATOM 892 C C . GLU A 1 107 ? 9.635 -8.783 8.607 1.00 90.56 107 GLU A C 1
ATOM 894 O O . GLU A 1 107 ? 9.591 -8.869 7.384 1.00 90.56 107 GLU A O 1
ATOM 899 N N . GLU A 1 108 ? 8.732 -9.392 9.381 1.00 93.31 108 GLU A N 1
ATOM 900 C CA . GLU A 1 108 ? 7.678 -10.266 8.839 1.00 93.31 108 GLU A CA 1
ATOM 901 C C . GLU A 1 108 ? 6.686 -9.538 7.917 1.00 93.31 108 GLU A C 1
ATOM 903 O O . GLU A 1 108 ? 6.193 -10.112 6.951 1.00 93.31 108 GLU A O 1
ATOM 908 N N . GLN A 1 109 ? 6.419 -8.252 8.164 1.00 94.25 109 GLN A N 1
ATOM 909 C CA . GLN A 1 109 ? 5.561 -7.446 7.291 1.00 94.25 109 GLN A CA 1
ATOM 910 C C . GLN A 1 109 ? 6.286 -7.108 5.988 1.00 94.25 109 GLN A C 1
ATOM 912 O O . GLN A 1 109 ? 5.685 -7.197 4.922 1.00 94.25 109 GLN A O 1
ATOM 917 N N . ARG A 1 110 ? 7.587 -6.794 6.056 1.00 92.50 110 ARG A N 1
ATOM 918 C CA . ARG A 1 110 ? 8.416 -6.573 4.864 1.00 92.50 110 ARG A CA 1
ATOM 919 C C . ARG A 1 110 ? 8.494 -7.839 4.003 1.00 92.50 110 ARG A C 1
ATOM 921 O O . ARG A 1 110 ? 8.337 -7.743 2.792 1.00 92.50 110 ARG A O 1
ATOM 928 N N . LYS A 1 111 ? 8.648 -9.020 4.618 1.00 93.00 111 LYS A N 1
ATOM 929 C CA . LYS A 1 111 ? 8.603 -10.319 3.917 1.00 93.00 111 LYS A CA 1
ATOM 930 C C . LYS A 1 111 ? 7.254 -10.563 3.239 1.00 93.00 111 LYS A C 1
ATOM 932 O O . LYS A 1 111 ? 7.227 -10.964 2.083 1.00 93.00 111 LYS A O 1
ATOM 937 N N . ALA A 1 112 ? 6.142 -10.291 3.927 1.00 95.69 112 ALA A N 1
ATOM 938 C CA . ALA A 1 112 ? 4.807 -10.440 3.345 1.00 95.69 112 ALA A CA 1
ATOM 939 C C . ALA A 1 112 ? 4.595 -9.515 2.134 1.0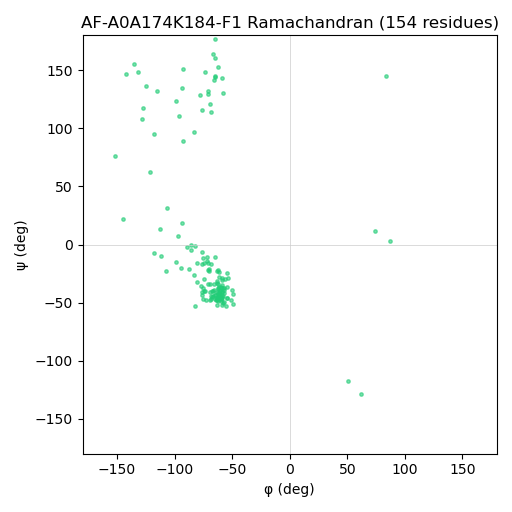0 95.69 112 ALA A C 1
ATOM 941 O O . ALA A 1 112 ? 4.056 -9.950 1.119 1.00 95.69 112 ALA A O 1
ATOM 942 N N . VAL A 1 113 ? 5.061 -8.264 2.218 1.00 95.56 113 VAL A N 1
ATOM 943 C CA . VAL A 1 113 ? 5.041 -7.330 1.085 1.00 95.56 113 VAL A CA 1
ATOM 944 C C . VAL A 1 113 ? 5.901 -7.841 -0.069 1.00 95.56 113 VAL A C 1
ATOM 946 O O . VAL A 1 113 ? 5.435 -7.856 -1.205 1.00 95.56 113 VAL A O 1
ATOM 949 N N . LEU A 1 114 ? 7.118 -8.315 0.208 1.00 95.00 114 LEU A N 1
ATOM 950 C CA . LEU A 1 114 ? 8.000 -8.857 -0.824 1.00 95.00 114 LEU A CA 1
ATOM 951 C C . LEU A 1 114 ? 7.364 -10.057 -1.539 1.00 95.00 114 LEU A C 1
ATOM 953 O O . LEU A 1 114 ? 7.317 -10.073 -2.763 1.00 95.00 114 LEU A O 1
ATOM 957 N N . HIS A 1 115 ? 6.795 -11.007 -0.795 1.00 96.56 115 HIS A N 1
ATOM 958 C CA . HIS A 1 115 ? 6.103 -12.158 -1.381 1.00 96.56 115 HIS A CA 1
ATOM 959 C C . HIS A 1 115 ? 4.880 -11.774 -2.212 1.00 96.56 115 HIS A C 1
ATOM 961 O O . HIS A 1 115 ? 4.590 -12.419 -3.218 1.00 96.56 115 HIS A O 1
ATOM 967 N N . PHE A 1 116 ? 4.162 -10.724 -1.817 1.00 98.06 116 PHE A N 1
ATOM 968 C CA . PHE A 1 116 ? 3.067 -10.194 -2.621 1.00 98.06 116 PHE A CA 1
ATOM 969 C C . PHE A 1 116 ? 3.570 -9.580 -3.935 1.00 98.06 116 PHE A C 1
ATOM 971 O O . PHE A 1 116 ? 3.010 -9.860 -4.991 1.00 98.06 116 PHE A O 1
ATOM 978 N N . LEU A 1 117 ? 4.654 -8.798 -3.898 1.00 97.50 117 LEU A N 1
ATOM 979 C CA . LEU A 1 117 ? 5.265 -8.247 -5.111 1.00 97.50 117 LEU A CA 1
ATOM 980 C C . LEU A 1 117 ? 5.799 -9.360 -6.028 1.00 97.50 117 LEU A C 1
ATOM 982 O O . LEU A 1 117 ? 5.601 -9.301 -7.237 1.00 97.50 117 LEU A O 1
ATOM 986 N N . GLU A 1 118 ? 6.417 -10.402 -5.467 1.00 97.50 118 GLU A N 1
ATOM 987 C CA . GLU A 1 118 ? 6.848 -11.596 -6.211 1.00 97.50 118 GLU A CA 1
ATOM 988 C C . GLU A 1 118 ? 5.665 -12.345 -6.839 1.00 97.50 118 GLU A C 1
ATOM 990 O O . GLU A 1 118 ? 5.777 -12.865 -7.949 1.00 97.50 118 GLU A O 1
ATOM 995 N N . TYR A 1 119 ? 4.525 -12.409 -6.143 1.00 98.25 119 TYR A N 1
ATOM 996 C CA . TYR A 1 119 ? 3.288 -12.958 -6.692 1.00 98.25 119 TYR A CA 1
ATOM 997 C C . TYR A 1 119 ? 2.809 -12.148 -7.901 1.00 98.25 119 TYR A C 1
ATOM 999 O O . TYR A 1 119 ? 2.555 -12.751 -8.943 1.00 98.25 119 TYR A O 1
ATOM 1007 N N . LEU A 1 120 ? 2.748 -10.816 -7.793 1.00 98.19 120 LEU A N 1
ATOM 1008 C CA . LEU A 1 120 ? 2.367 -9.947 -8.910 1.00 98.19 120 LEU A CA 1
ATOM 1009 C C . LEU A 1 120 ? 3.323 -10.098 -10.096 1.00 98.19 120 LEU A C 1
ATOM 1011 O O . LEU A 1 120 ? 2.867 -10.303 -11.214 1.00 98.19 120 LEU A O 1
ATOM 1015 N N . GLU A 1 121 ? 4.636 -10.090 -9.854 1.00 97.56 121 GLU A N 1
ATOM 1016 C CA . GLU A 1 121 ? 5.640 -10.282 -10.909 1.00 97.56 121 GLU A CA 1
ATOM 1017 C C . GLU A 1 121 ? 5.496 -11.642 -11.606 1.00 97.56 121 GLU A C 1
ATOM 1019 O O . GLU A 1 121 ? 5.653 -11.762 -12.817 1.00 97.56 121 GLU A O 1
ATOM 1024 N N . ARG A 1 122 ? 5.215 -12.706 -10.850 1.00 97.88 122 ARG A N 1
ATOM 1025 C CA . ARG A 1 122 ? 5.137 -14.058 -11.413 1.00 97.88 122 ARG A CA 1
ATOM 1026 C C . ARG A 1 122 ? 3.834 -14.312 -12.163 1.00 97.88 122 ARG A C 1
ATOM 1028 O O . ARG A 1 122 ? 3.834 -15.118 -13.092 1.00 97.88 122 ARG A O 1
ATOM 1035 N N . CYS A 1 123 ? 2.732 -13.743 -11.688 1.00 97.69 123 CYS A N 1
ATOM 1036 C CA . CYS A 1 123 ? 1.392 -14.116 -12.130 1.00 97.69 123 CYS A CA 1
ATOM 1037 C C . CYS A 1 123 ? 0.718 -13.068 -13.017 1.00 97.69 123 CYS A C 1
ATOM 1039 O O . CYS A 1 123 ? -0.173 -13.467 -13.753 1.00 97.69 123 CYS A O 1
ATOM 1041 N N . HIS A 1 124 ? 1.127 -11.797 -12.935 1.00 97.25 124 HIS A N 1
ATOM 1042 C CA . HIS A 1 124 ? 0.420 -10.669 -13.555 1.00 97.25 124 HIS A CA 1
ATOM 1043 C C . HIS A 1 124 ? 1.361 -9.569 -14.081 1.00 97.25 124 HIS A C 1
ATOM 1045 O O . HIS A 1 124 ? 0.964 -8.413 -14.203 1.00 97.25 124 HIS A O 1
ATOM 1051 N N . ALA A 1 125 ? 2.635 -9.875 -14.354 1.00 95.38 125 ALA A N 1
ATOM 1052 C CA . ALA A 1 125 ? 3.601 -8.869 -14.811 1.00 95.38 125 ALA A CA 1
ATOM 1053 C C . ALA A 1 125 ? 3.183 -8.179 -16.120 1.00 95.38 125 ALA A C 1
ATOM 1055 O O . ALA A 1 125 ? 3.545 -7.026 -16.346 1.00 95.38 125 ALA A O 1
ATOM 1056 N N . GLU A 1 126 ? 2.425 -8.869 -16.973 1.00 94.44 126 GLU A N 1
ATOM 1057 C CA . GLU A 1 126 ? 1.911 -8.361 -18.244 1.00 94.44 126 GLU A CA 1
ATOM 1058 C C . GLU A 1 126 ? 0.984 -7.147 -18.107 1.00 94.44 126 GLU A C 1
ATOM 1060 O O . GLU A 1 126 ? 0.897 -6.355 -19.048 1.00 94.44 126 GLU A O 1
ATOM 1065 N N . ASP A 1 127 ? 0.347 -6.967 -16.948 1.00 94.44 127 ASP A N 1
ATOM 1066 C CA . ASP A 1 127 ? -0.552 -5.840 -16.689 1.00 94.44 127 ASP A CA 1
ATOM 1067 C C . ASP A 1 127 ? 0.215 -4.565 -16.314 1.00 94.44 127 ASP A C 1
ATOM 1069 O O . ASP A 1 127 ? -0.315 -3.455 -16.394 1.00 94.44 127 ASP A O 1
ATOM 1073 N N . PHE A 1 128 ? 1.494 -4.694 -15.948 1.00 93.94 128 PHE A N 1
ATOM 1074 C CA . PHE A 1 128 ? 2.334 -3.569 -15.560 1.00 93.94 128 PHE A CA 1
ATOM 1075 C C .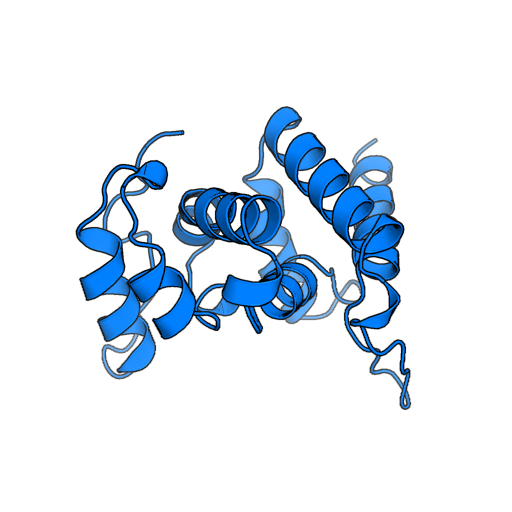 PHE A 1 128 ? 3.153 -3.086 -16.749 1.00 93.94 128 PHE A C 1
ATOM 1077 O O . PHE A 1 128 ? 4.110 -3.713 -17.205 1.00 93.94 128 PHE A O 1
ATOM 1084 N N . THR A 1 129 ? 2.808 -1.899 -17.234 1.00 88.00 129 THR A N 1
ATOM 1085 C CA . THR A 1 129 ? 3.539 -1.267 -18.329 1.00 88.00 129 THR A CA 1
ATOM 1086 C C . THR A 1 129 ? 4.939 -0.859 -17.861 1.00 88.00 129 THR A C 1
ATOM 1088 O O . THR A 1 129 ? 5.071 0.038 -17.034 1.00 88.00 129 THR A O 1
ATOM 1091 N N . ASP A 1 130 ? 5.997 -1.472 -18.398 1.00 85.44 130 ASP A N 1
ATOM 1092 C CA . ASP A 1 130 ? 7.395 -1.132 -18.086 1.00 85.44 130 ASP A CA 1
ATOM 1093 C C . ASP A 1 130 ? 7.949 -0.104 -19.085 1.00 85.44 130 ASP A C 1
ATOM 1095 O O . ASP A 1 130 ? 8.491 -0.446 -20.139 1.00 85.44 130 ASP A O 1
ATOM 1099 N N . ILE A 1 131 ? 7.777 1.182 -18.774 1.00 86.44 131 ILE A N 1
ATOM 1100 C CA . ILE A 1 131 ? 8.207 2.299 -19.618 1.00 86.44 131 ILE A CA 1
ATOM 1101 C C . ILE A 1 131 ? 9.115 3.226 -18.808 1.00 86.44 131 ILE A C 1
ATOM 1103 O O . ILE A 1 131 ? 8.803 3.597 -17.680 1.00 86.44 131 ILE A O 1
ATOM 1107 N N . CYS A 1 132 ? 10.215 3.662 -19.422 1.00 84.88 132 CYS A N 1
ATOM 1108 C CA . CYS A 1 132 ? 10.999 4.808 -18.963 1.00 84.88 132 CYS A CA 1
ATOM 1109 C C . CYS A 1 132 ? 10.943 5.929 -20.001 1.00 84.88 132 CYS A C 1
ATOM 1111 O O . CYS A 1 132 ? 11.192 5.695 -21.185 1.00 84.88 132 CYS A O 1
ATOM 1113 N N . VAL A 1 133 ? 10.665 7.151 -19.550 1.00 83.25 133 VAL A N 1
ATOM 1114 C CA . VAL A 1 133 ? 10.715 8.377 -20.352 1.00 83.25 133 VAL A CA 1
ATOM 1115 C C . VAL A 1 133 ? 11.564 9.405 -19.609 1.00 83.25 133 VAL A C 1
ATOM 1117 O O . VAL A 1 133 ? 11.143 9.963 -18.598 1.00 83.25 133 VAL A O 1
ATOM 1120 N N . GLY A 1 134 ? 12.767 9.668 -20.125 1.00 84.19 134 GLY A N 1
ATOM 1121 C CA . GLY A 1 134 ? 13.744 10.511 -19.432 1.00 84.19 134 GLY A CA 1
ATOM 1122 C C . GLY A 1 134 ? 14.137 9.898 -18.087 1.00 84.19 134 GLY A C 1
ATOM 1123 O O . GLY A 1 134 ? 14.464 8.715 -18.030 1.00 84.19 134 GLY A O 1
ATOM 1124 N N . ASP A 1 135 ? 14.062 10.698 -17.024 1.00 78.38 135 ASP A N 1
ATOM 1125 C CA . ASP A 1 135 ? 14.372 10.274 -15.650 1.00 78.38 135 ASP A CA 1
ATOM 1126 C C . ASP A 1 135 ? 13.176 9.620 -14.935 1.00 78.38 135 ASP A C 1
ATOM 1128 O O . ASP A 1 135 ? 13.304 9.136 -13.813 1.00 78.38 135 ASP A O 1
ATOM 1132 N N . TRP A 1 136 ? 11.996 9.600 -15.564 1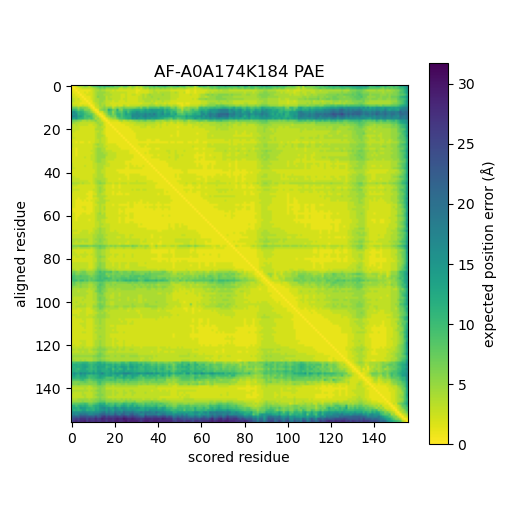.00 79.25 136 TRP A N 1
ATOM 1133 C CA . TRP A 1 136 ? 10.819 8.941 -15.012 1.00 79.25 136 TRP A CA 1
ATOM 1134 C C . TRP A 1 136 ? 10.708 7.518 -15.547 1.00 79.25 136 TRP A C 1
ATOM 1136 O O . TRP A 1 136 ? 10.812 7.282 -16.752 1.00 79.25 136 TRP A O 1
ATOM 1146 N N . CYS A 1 137 ? 10.424 6.572 -14.662 1.00 83.94 137 CYS A N 1
ATOM 1147 C CA . CYS A 1 137 ? 10.033 5.233 -15.056 1.00 83.94 137 CYS A CA 1
ATOM 1148 C C . CYS A 1 137 ? 8.791 4.789 -14.296 1.00 83.94 137 CYS A C 1
ATOM 1150 O O . CYS A 1 137 ? 8.616 5.143 -13.129 1.00 83.94 137 CYS A O 1
ATOM 1152 N N . SER A 1 138 ? 7.972 3.971 -14.949 1.00 87.12 138 SER A N 1
ATOM 1153 C CA . SER A 1 138 ? 6.789 3.383 -14.341 1.00 87.12 138 SER A CA 1
ATOM 1154 C C . SER A 1 138 ? 7.140 2.476 -13.162 1.00 87.12 138 SER A C 1
ATOM 1156 O O . SER A 1 138 ? 8.228 1.893 -13.076 1.00 87.12 138 SER A O 1
ATOM 1158 N N . ALA A 1 139 ? 6.193 2.367 -12.236 1.00 90.81 139 ALA A N 1
ATOM 1159 C CA . ALA A 1 139 ? 6.261 1.410 -11.150 1.00 90.81 139 ALA A CA 1
ATOM 1160 C C . ALA A 1 139 ? 5.866 0.024 -11.679 1.00 90.81 139 ALA A C 1
ATOM 1162 O O . ALA A 1 139 ? 4.830 -0.130 -12.320 1.00 90.81 139 ALA A O 1
ATOM 1163 N N . THR A 1 140 ? 6.694 -0.983 -11.413 1.00 94.94 140 THR A N 1
ATOM 1164 C CA . THR A 1 140 ? 6.412 -2.386 -11.750 1.00 94.94 140 THR A CA 1
ATOM 1165 C C . THR A 1 140 ? 6.774 -3.274 -10.560 1.00 94.94 140 THR A C 1
ATOM 1167 O O . THR A 1 140 ? 7.638 -2.876 -9.765 1.00 94.94 140 THR A O 1
ATOM 1170 N N . PRO A 1 141 ? 6.174 -4.472 -10.416 1.00 96.19 141 PRO A N 1
ATOM 1171 C CA . PRO A 1 141 ? 6.518 -5.391 -9.335 1.00 96.19 141 PRO A CA 1
ATOM 1172 C C . PRO A 1 141 ? 8.023 -5.688 -9.300 1.00 96.19 141 PRO A C 1
ATOM 1174 O O . PRO A 1 141 ? 8.654 -5.519 -8.256 1.00 96.19 141 PRO A O 1
ATOM 1177 N N . ARG A 1 142 ? 8.636 -5.979 -10.457 1.00 94.50 142 ARG A N 1
ATOM 1178 C CA . ARG A 1 142 ? 10.094 -6.111 -10.616 1.00 94.50 142 ARG A CA 1
ATOM 1179 C C . ARG A 1 142 ? 10.891 -4.952 -10.018 1.00 94.50 142 ARG A C 1
ATOM 1181 O O . ARG A 1 142 ? 11.817 -5.175 -9.241 1.00 94.50 142 ARG A O 1
ATOM 1188 N N . ARG A 1 143 ? 10.545 -3.706 -10.361 1.00 92.50 143 ARG A N 1
ATOM 1189 C CA . ARG A 1 143 ? 11.254 -2.513 -9.864 1.00 92.50 143 ARG A CA 1
ATOM 1190 C C . ARG A 1 143 ? 11.057 -2.331 -8.367 1.00 92.50 143 ARG A C 1
ATOM 1192 O O . ARG A 1 143 ? 12.015 -1.991 -7.677 1.00 92.50 143 ARG A O 1
ATOM 1199 N N . ALA A 1 144 ? 9.848 -2.574 -7.864 1.00 93.38 144 ALA A N 1
ATOM 1200 C CA . ALA A 1 144 ? 9.581 -2.547 -6.434 1.00 93.38 144 ALA A CA 1
ATOM 1201 C C . ALA A 1 144 ? 10.483 -3.560 -5.705 1.00 93.38 144 ALA A C 1
ATOM 1203 O O . ALA A 1 144 ? 11.224 -3.167 -4.807 1.00 93.38 144 ALA A O 1
ATOM 1204 N N . ILE A 1 145 ? 10.532 -4.818 -6.158 1.00 93.25 145 ILE A N 1
ATOM 1205 C CA . ILE A 1 145 ? 11.400 -5.870 -5.597 1.00 93.25 145 ILE A CA 1
ATOM 1206 C C . ILE A 1 145 ? 12.871 -5.432 -5.589 1.00 93.25 145 ILE A C 1
ATOM 1208 O O . ILE A 1 145 ? 13.515 -5.434 -4.538 1.00 93.25 145 ILE A O 1
ATOM 1212 N N . GLU A 1 146 ? 13.399 -4.994 -6.738 1.00 91.00 146 GLU A N 1
ATOM 1213 C CA . GLU A 1 146 ? 14.797 -4.564 -6.874 1.00 91.00 146 GLU A CA 1
ATOM 1214 C C . GLU A 1 146 ? 15.161 -3.437 -5.895 1.00 91.00 146 GLU A C 1
ATOM 1216 O O . GLU A 1 146 ? 16.262 -3.420 -5.337 1.00 91.00 146 GLU A O 1
ATOM 1221 N N . ARG A 1 147 ? 14.244 -2.489 -5.671 1.00 86.75 147 ARG A N 1
ATOM 1222 C CA . ARG A 1 147 ? 14.453 -1.361 -4.755 1.00 86.75 147 ARG A CA 1
ATOM 1223 C C . ARG A 1 147 ? 14.355 -1.779 -3.288 1.00 86.75 147 ARG A C 1
ATOM 1225 O O . ARG A 1 147 ? 15.145 -1.305 -2.474 1.00 86.75 147 ARG A O 1
ATOM 1232 N N . TRP A 1 148 ? 13.443 -2.688 -2.951 1.00 82.81 148 TRP A N 1
ATOM 1233 C CA . TRP A 1 148 ? 13.289 -3.216 -1.592 1.00 82.81 148 TRP A CA 1
ATOM 1234 C C . TRP A 1 148 ? 14.495 -4.037 -1.149 1.00 82.81 148 TRP A C 1
ATOM 1236 O O . TRP A 1 148 ? 14.940 -3.895 -0.011 1.00 82.81 148 TRP A O 1
ATOM 1246 N N . CYS A 1 149 ? 15.078 -4.836 -2.047 1.00 74.38 149 CYS A N 1
ATOM 1247 C CA . CYS A 1 149 ? 16.309 -5.564 -1.749 1.00 74.38 149 CYS A CA 1
ATOM 1248 C C . CYS A 1 149 ? 17.455 -4.620 -1.354 1.00 74.38 149 CYS A C 1
ATOM 1250 O O . CYS A 1 149 ? 18.205 -4.947 -0.439 1.00 74.38 149 CYS A O 1
ATOM 1252 N N . ARG A 1 150 ? 17.558 -3.437 -1.982 1.00 72.00 150 ARG A N 1
ATOM 1253 C CA . ARG A 1 150 ? 18.593 -2.439 -1.652 1.00 72.00 150 ARG A CA 1
ATOM 1254 C C . ARG A 1 150 ? 18.409 -1.832 -0.261 1.00 72.00 150 ARG A C 1
ATOM 1256 O O . ARG A 1 150 ? 19.388 -1.689 0.462 1.00 72.00 150 ARG A O 1
ATOM 1263 N N . LEU A 1 151 ? 17.168 -1.548 0.152 1.00 67.38 151 LEU A N 1
ATOM 1264 C CA . LEU A 1 151 ? 16.904 -1.057 1.513 1.00 67.38 151 LEU A CA 1
ATOM 1265 C C . LEU A 1 151 ? 17.358 -2.039 2.595 1.00 67.38 151 LEU A C 1
ATOM 1267 O O . LEU A 1 151 ? 17.825 -1.615 3.643 1.00 67.38 151 LEU A O 1
ATOM 1271 N N . VAL A 1 152 ? 17.201 -3.342 2.354 1.00 59.25 152 VAL A N 1
ATOM 1272 C CA . VAL A 1 152 ? 17.587 -4.377 3.324 1.00 59.25 152 VAL A CA 1
ATOM 1273 C C . VAL A 1 152 ? 19.109 -4.554 3.377 1.00 59.25 152 VAL A C 1
ATOM 1275 O O . VAL A 1 152 ? 19.641 -4.908 4.426 1.00 59.25 152 VAL A O 1
ATOM 1278 N N . THR A 1 153 ? 19.823 -4.301 2.276 1.00 57.00 153 THR A N 1
ATOM 1279 C CA . THR A 1 153 ? 21.290 -4.422 2.227 1.00 57.00 153 THR A CA 1
ATOM 1280 C C . THR A 1 153 ? 22.032 -3.197 2.755 1.00 57.00 153 THR A C 1
ATOM 1282 O O . THR A 1 153 ? 23.148 -3.358 3.236 1.00 57.00 153 THR A O 1
ATOM 1285 N N . ASP A 1 154 ? 21.427 -2.007 2.700 1.00 50.72 154 ASP A N 1
ATOM 1286 C CA . ASP A 1 154 ? 22.043 -0.754 3.169 1.00 50.72 154 ASP A CA 1
ATOM 1287 C C . ASP A 1 154 ? 21.834 -0.495 4.686 1.00 50.72 154 ASP A C 1
ATOM 1289 O O . ASP A 1 154 ? 22.332 0.497 5.217 1.00 50.72 154 ASP A O 1
ATOM 1293 N N . GLU A 1 155 ? 21.137 -1.391 5.405 1.00 43.53 155 GLU A N 1
ATOM 1294 C CA . GLU A 1 155 ? 21.000 -1.391 6.879 1.00 43.53 155 GLU A CA 1
ATOM 1295 C C . GLU A 1 155 ? 22.055 -2.276 7.609 1.00 43.53 155 GLU A C 1
ATOM 1297 O O . GLU A 1 155 ? 21.854 -2.613 8.780 1.00 43.53 155 GLU A O 1
ATOM 1302 N N . ILE A 1 156 ? 23.187 -2.643 6.975 1.00 36.97 156 ILE A N 1
ATOM 1303 C CA . ILE A 1 156 ? 24.303 -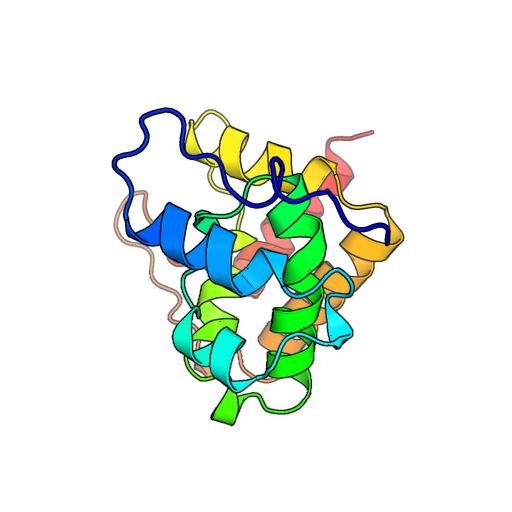3.400 7.608 1.00 36.97 156 ILE A CA 1
ATOM 1304 C C . ILE A 1 156 ? 25.597 -2.583 7.682 1.00 36.97 156 ILE A C 1
ATOM 1306 O O . ILE A 1 156 ? 26.091 -2.144 6.620 1.00 36.97 156 ILE A O 1
#

Nearest PDB structures (foldseek):
  4owx-assembly1_A  TM=3.137E-01  e=9.880E+00  Homo sapiens